Protein AF-A0A4R1QC92-F1 (afdb_monomer)

pLDDT: mean 86.97, std 10.54, range [57.84, 97.12]

Sequence (63 aa):
MLSNIGVPGLILILLIALVIFGPKKLPEIGRAFGETLREFKKSTKGLSDEVLEELDDKKEARK

Solvent-accessible surface area (backbone atoms only — not comparable to full-atom values): 3620 Å² total; per-residue (Å²): 122,73,80,78,42,56,70,69,47,52,51,52,52,48,51,54,48,33,71,76,64,34,78,66,47,58,60,50,52,49,49,57,51,47,5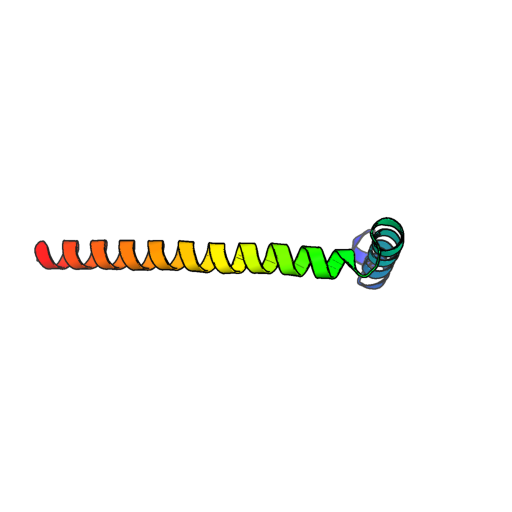3,51,51,51,50,51,51,50,55,53,48,53,55,50,53,53,53,51,51,58,54,50,56,59,50,60,80,74,107

Organism: NCBI:txid575256

Structure (mmCIF, N/CA/C/O backbone):
data_AF-A0A4R1QC92-F1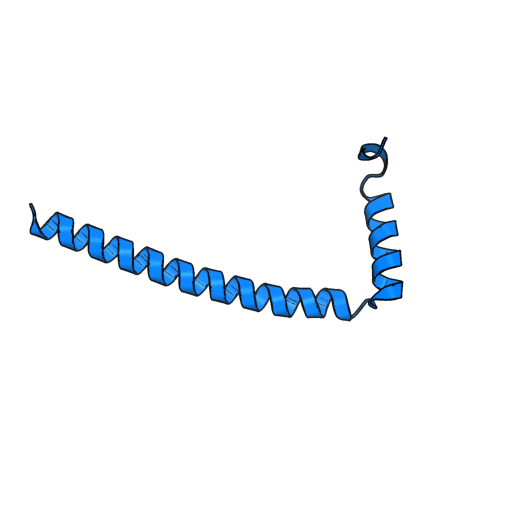
#
_entry.id   AF-A0A4R1QC92-F1
#
loop_
_atom_site.group_PDB
_atom_site.id
_atom_site.type_symbol
_atom_site.label_atom_id
_atom_site.label_alt_id
_atom_site.label_comp_id
_atom_site.label_asym_id
_atom_site.label_entity_id
_atom_site.label_seq_id
_atom_site.pdbx_PDB_ins_code
_atom_site.Cartn_x
_atom_site.Cartn_y
_atom_site.Cartn_z
_atom_site.occupancy
_atom_site.B_iso_or_equiv
_atom_site.auth_seq_id
_atom_site.auth_comp_id
_atom_site.auth_asym_id
_atom_site.auth_atom_id
_atom_site.pdbx_PDB_model_num
ATOM 1 N N . MET A 1 1 ? 27.813 8.013 2.972 1.00 57.84 1 MET A N 1
ATOM 2 C CA . MET A 1 1 ? 27.819 7.874 1.494 1.00 57.84 1 MET A CA 1
ATOM 3 C C . MET A 1 1 ? 26.440 7.514 0.933 1.00 57.84 1 MET A C 1
ATOM 5 O O . MET A 1 1 ? 26.071 8.100 -0.070 1.00 57.84 1 MET A O 1
ATOM 9 N N . LEU A 1 2 ? 25.641 6.656 1.587 1.00 60.56 2 LEU A N 1
ATOM 10 C CA . LEU A 1 2 ? 24.267 6.337 1.146 1.00 60.56 2 LEU A CA 1
ATOM 11 C C . LEU A 1 2 ? 23.237 7.457 1.402 1.00 60.56 2 LEU A C 1
ATOM 13 O O . LEU A 1 2 ? 22.308 7.616 0.623 1.00 60.56 2 LEU A O 1
ATOM 17 N N . SER A 1 3 ? 23.419 8.295 2.427 1.00 64.44 3 SER A N 1
ATOM 18 C CA . SER A 1 3 ? 22.479 9.394 2.725 1.00 64.44 3 SER A CA 1
ATOM 19 C C . SER A 1 3 ? 22.485 10.534 1.694 1.00 64.44 3 SER A C 1
ATOM 21 O O . SER A 1 3 ? 21.531 11.300 1.640 1.00 64.44 3 SER A O 1
ATOM 23 N N . ASN A 1 4 ? 23.517 10.623 0.841 1.00 64.50 4 ASN A N 1
ATOM 24 C CA . ASN A 1 4 ? 23.579 11.590 -0.267 1.00 64.50 4 ASN A CA 1
ATOM 25 C C . ASN A 1 4 ? 22.838 11.112 -1.524 1.00 64.50 4 ASN A C 1
ATOM 27 O O . ASN A 1 4 ? 22.718 11.862 -2.486 1.00 64.50 4 ASN A O 1
ATOM 31 N N . ILE A 1 5 ? 22.359 9.865 -1.535 1.00 68.62 5 ILE A N 1
ATOM 32 C CA . ILE A 1 5 ? 21.638 9.292 -2.675 1.00 68.62 5 ILE A CA 1
ATOM 33 C C . ILE A 1 5 ? 20.185 9.795 -2.722 1.00 68.62 5 ILE A C 1
ATOM 35 O O . ILE A 1 5 ? 19.591 9.833 -3.799 1.00 68.62 5 ILE A O 1
ATOM 39 N N . GLY A 1 6 ? 19.650 10.268 -1.590 1.00 84.00 6 GLY A N 1
ATOM 40 C CA . GLY A 1 6 ? 18.411 11.042 -1.500 1.00 84.00 6 GLY A CA 1
ATOM 41 C C . GLY A 1 6 ? 17.212 10.460 -2.261 1.00 84.00 6 GLY A C 1
ATOM 42 O O . GLY A 1 6 ? 17.138 9.275 -2.588 1.00 84.00 6 GLY A O 1
ATOM 43 N N . VAL A 1 7 ? 16.254 11.334 -2.566 1.00 91.00 7 VAL A N 1
ATOM 44 C CA . VAL A 1 7 ? 15.119 11.016 -3.448 1.00 91.00 7 VAL A CA 1
ATOM 45 C C . VAL A 1 7 ? 15.570 10.546 -4.849 1.00 91.00 7 VAL A C 1
ATOM 47 O O . VAL A 1 7 ? 14.975 9.592 -5.353 1.00 91.00 7 VAL A O 1
ATOM 50 N N . PRO A 1 8 ? 16.625 11.115 -5.479 1.00 90.12 8 PRO A N 1
ATOM 51 C CA . PRO A 1 8 ? 17.039 10.713 -6.826 1.00 90.12 8 PRO A CA 1
ATOM 52 C C . PRO A 1 8 ? 17.425 9.237 -6.969 1.00 90.12 8 PRO A C 1
ATOM 54 O O . PRO A 1 8 ? 17.024 8.592 -7.935 1.00 90.12 8 PRO A O 1
ATOM 57 N N . GLY A 1 9 ? 18.164 8.658 -6.020 1.00 90.75 9 GLY A N 1
ATOM 58 C CA . GLY A 1 9 ? 18.515 7.242 -6.130 1.00 90.75 9 GLY A CA 1
ATOM 59 C C . GLY A 1 9 ? 17.377 6.296 -5.772 1.00 90.75 9 GLY A C 1
ATOM 60 O O . GLY A 1 9 ? 17.323 5.194 -6.311 1.00 90.75 9 GLY A O 1
ATOM 61 N N . LEU A 1 10 ? 16.418 6.731 -4.949 1.00 91.56 10 LEU A N 1
ATOM 62 C CA . LEU A 1 10 ? 15.186 5.973 -4.724 1.00 91.56 10 LEU A CA 1
ATOM 63 C C . LEU A 1 10 ? 14.376 5.866 -6.029 1.00 91.56 10 LEU A C 1
ATOM 65 O O . LEU A 1 10 ? 13.886 4.788 -6.362 1.00 91.56 10 LEU A O 1
ATOM 69 N N . ILE A 1 11 ? 14.328 6.943 -6.825 1.00 92.94 11 ILE A N 1
ATOM 70 C CA . ILE A 1 11 ? 13.722 6.937 -8.168 1.00 92.94 11 ILE A CA 1
ATOM 71 C C . ILE A 1 11 ? 14.454 5.969 -9.108 1.00 92.94 11 ILE A C 1
ATOM 73 O O . ILE A 1 11 ? 13.798 5.229 -9.839 1.00 92.94 11 ILE A O 1
ATOM 77 N N . LEU A 1 12 ? 15.791 5.923 -9.079 1.00 93.44 12 LEU A N 1
ATOM 78 C CA . LEU A 1 12 ? 16.565 4.986 -9.903 1.00 93.44 12 LEU A CA 1
ATOM 79 C C . LEU A 1 12 ? 16.256 3.521 -9.555 1.00 93.44 12 LEU A C 1
ATOM 81 O O . LEU A 1 12 ? 16.042 2.704 -10.450 1.00 93.44 12 LEU A O 1
ATOM 85 N N . ILE A 1 13 ? 16.182 3.196 -8.262 1.00 93.00 13 ILE A N 1
ATOM 86 C CA . ILE A 1 13 ? 15.801 1.856 -7.795 1.00 93.00 13 ILE A CA 1
ATOM 87 C C . ILE A 1 13 ? 14.372 1.524 -8.239 1.00 93.00 13 ILE A C 1
ATOM 89 O O . ILE A 1 13 ? 14.129 0.430 -8.750 1.00 93.00 13 ILE A O 1
ATOM 93 N N . LEU A 1 14 ? 13.436 2.470 -8.099 1.00 93.31 14 LEU A N 1
ATOM 94 C CA . LEU A 1 14 ? 12.062 2.299 -8.569 1.00 93.31 14 LEU A CA 1
ATOM 95 C C . LEU A 1 14 ? 12.003 2.052 -10.074 1.00 93.31 14 LEU A C 1
ATOM 97 O O . LEU A 1 14 ? 11.276 1.163 -10.493 1.00 93.31 14 LEU A O 1
ATOM 101 N N . LEU A 1 15 ? 12.776 2.772 -10.886 1.00 95.06 15 LEU A N 1
ATOM 102 C CA . LEU A 1 15 ? 12.833 2.545 -12.331 1.00 95.06 15 LEU A CA 1
ATOM 103 C C . LEU A 1 15 ? 13.288 1.124 -12.670 1.00 95.06 15 LEU A C 1
ATOM 105 O O . LEU A 1 15 ? 12.639 0.456 -13.470 1.00 95.06 15 LEU A O 1
ATOM 109 N N . ILE A 1 16 ? 14.350 0.629 -12.030 1.00 95.56 16 ILE A N 1
ATOM 110 C CA . ILE A 1 16 ? 14.828 -0.746 -12.244 1.00 95.56 16 ILE A CA 1
ATOM 111 C C . ILE A 1 16 ? 13.758 -1.759 -11.814 1.00 95.56 16 ILE A C 1
ATOM 113 O O . ILE A 1 16 ? 13.452 -2.694 -12.555 1.00 95.56 16 ILE A O 1
ATOM 117 N N . ALA A 1 17 ? 13.132 -1.551 -10.654 1.00 94.38 17 ALA A N 1
ATOM 118 C CA . ALA A 1 17 ? 12.040 -2.397 -10.184 1.00 94.38 17 ALA A CA 1
ATOM 119 C C . ALA A 1 17 ? 10.842 -2.376 -11.151 1.00 94.38 17 ALA A C 1
ATOM 121 O O . ALA A 1 17 ? 10.262 -3.419 -11.436 1.00 94.38 17 ALA A O 1
ATOM 122 N N . LEU A 1 18 ? 10.497 -1.216 -11.711 1.00 94.69 18 LEU A N 1
ATOM 123 C CA . LEU A 1 18 ? 9.429 -1.061 -12.698 1.00 94.69 18 LEU A CA 1
ATOM 124 C C . LEU A 1 18 ? 9.752 -1.753 -14.025 1.00 94.69 18 LEU A C 1
ATOM 126 O O . LEU A 1 18 ? 8.829 -2.226 -14.677 1.00 94.69 18 LEU A O 1
ATOM 130 N N . VAL A 1 19 ? 11.019 -1.845 -14.428 1.00 95.38 19 VAL A N 1
ATOM 131 C CA . VAL A 1 19 ? 11.416 -2.602 -15.627 1.00 95.38 19 VAL A CA 1
ATOM 132 C C . VAL A 1 19 ? 11.256 -4.108 -15.401 1.00 95.38 19 VAL A C 1
ATOM 134 O O . VAL A 1 19 ? 10.759 -4.804 -16.281 1.00 95.38 19 VAL A O 1
ATOM 137 N N . ILE A 1 20 ? 11.623 -4.607 -14.218 1.00 95.19 20 ILE A N 1
ATOM 138 C CA . ILE A 1 20 ? 11.542 -6.039 -13.885 1.00 95.19 20 ILE A CA 1
ATOM 139 C C . ILE A 1 20 ? 10.094 -6.472 -13.622 1.00 95.19 20 ILE A C 1
ATOM 141 O O . ILE A 1 20 ? 9.622 -7.471 -14.160 1.00 95.19 20 ILE A O 1
ATOM 145 N N . PHE A 1 21 ? 9.378 -5.728 -12.779 1.00 93.19 21 PHE A N 1
ATOM 146 C CA . PHE A 1 21 ? 8.034 -6.082 -12.322 1.00 93.19 21 PHE A CA 1
ATOM 147 C C . PHE A 1 21 ? 6.924 -5.446 -13.171 1.00 93.19 21 PHE A C 1
ATOM 149 O O . PHE A 1 21 ? 5.811 -5.964 -13.224 1.00 93.19 21 PHE A O 1
ATOM 156 N N . GLY A 1 22 ? 7.194 -4.342 -13.864 1.00 92.69 22 GLY A N 1
ATOM 157 C CA . GLY A 1 22 ? 6.196 -3.579 -14.613 1.00 92.69 22 GLY A CA 1
ATOM 158 C C . GLY A 1 22 ? 5.447 -2.545 -13.752 1.00 92.69 22 GLY A C 1
ATOM 159 O O . GLY A 1 22 ? 5.146 -2.797 -12.581 1.00 92.69 22 GLY A O 1
ATOM 160 N N . PRO A 1 23 ? 5.037 -1.396 -14.329 1.00 92.06 23 PRO A N 1
ATOM 161 C CA . PRO A 1 23 ? 4.362 -0.317 -13.599 1.00 92.06 23 PRO A CA 1
ATOM 162 C C . PRO A 1 23 ? 2.968 -0.661 -13.086 1.00 92.06 23 PRO A C 1
ATOM 164 O O . PRO A 1 23 ? 2.472 0.003 -12.182 1.00 92.06 23 PRO A O 1
ATOM 167 N N . LYS A 1 24 ? 2.332 -1.699 -13.636 1.00 93.06 24 LYS A N 1
ATOM 168 C CA . LYS A 1 24 ? 0.999 -2.136 -13.205 1.00 93.06 24 LYS A CA 1
ATOM 169 C C . LYS A 1 24 ? 1.035 -3.022 -11.956 1.00 93.06 24 LYS A C 1
ATOM 171 O O . LYS A 1 24 ? 0.101 -2.956 -11.164 1.00 93.06 24 LYS A O 1
ATOM 176 N N . LYS A 1 25 ? 2.116 -3.787 -11.741 1.00 91.44 25 LYS A N 1
ATOM 177 C CA . LYS A 1 25 ? 2.201 -4.749 -10.629 1.00 91.44 25 LYS A CA 1
ATOM 178 C C . LYS A 1 25 ? 2.375 -4.080 -9.269 1.00 91.44 25 LYS A C 1
ATOM 180 O O . LYS A 1 25 ? 1.801 -4.540 -8.292 1.00 91.44 25 LYS A O 1
ATOM 185 N N . LEU A 1 26 ? 3.134 -2.985 -9.192 1.00 90.75 26 LEU A N 1
ATOM 186 C CA . LEU A 1 26 ? 3.357 -2.274 -7.926 1.00 90.75 26 LEU A CA 1
ATOM 187 C C . LEU A 1 26 ? 2.045 -1.731 -7.309 1.00 90.75 26 LEU A C 1
ATOM 189 O O . LEU A 1 26 ? 1.782 -2.027 -6.142 1.00 90.75 26 LEU A O 1
ATOM 193 N N . PRO A 1 27 ? 1.178 -1.014 -8.056 1.00 91.00 27 PRO A N 1
ATOM 194 C CA . PRO A 1 27 ? -0.136 -0.601 -7.560 1.00 91.00 27 PRO A CA 1
ATOM 195 C C . PRO A 1 27 ? -1.070 -1.769 -7.232 1.00 91.00 27 PRO A C 1
ATOM 197 O O . PRO A 1 27 ? -1.832 -1.688 -6.275 1.00 91.00 27 PRO A O 1
ATOM 200 N N . GLU A 1 28 ? -1.027 -2.846 -8.017 1.00 94.44 28 GLU A N 1
ATOM 201 C CA . GLU A 1 28 ? -1.853 -4.041 -7.814 1.00 94.44 28 GLU A CA 1
ATOM 202 C C . GLU A 1 28 ? -1.513 -4.744 -6.490 1.00 94.44 28 GLU A C 1
ATOM 204 O O . GLU A 1 28 ? -2.403 -4.979 -5.672 1.00 94.44 28 GLU A O 1
ATOM 209 N N . ILE A 1 29 ? -0.220 -4.964 -6.222 1.00 93.50 29 ILE A N 1
ATOM 210 C CA . ILE A 1 29 ? 0.272 -5.512 -4.949 1.00 93.50 29 ILE A CA 1
ATOM 211 C C . ILE A 1 29 ? -0.086 -4.577 -3.790 1.00 93.50 29 ILE A C 1
ATOM 213 O O . ILE A 1 29 ? -0.562 -5.036 -2.754 1.00 93.50 29 ILE A O 1
ATOM 217 N N . GLY A 1 30 ? 0.091 -3.263 -3.963 1.00 94.81 30 GLY A N 1
ATOM 218 C CA . GLY A 1 30 ? -0.264 -2.275 -2.944 1.00 94.81 30 GLY A CA 1
ATOM 219 C C . GLY A 1 30 ? -1.755 -2.280 -2.593 1.00 94.81 30 GLY A C 1
ATOM 220 O O . GLY A 1 30 ? -2.101 -2.159 -1.420 1.00 94.81 30 GLY A O 1
ATOM 221 N N . ARG A 1 31 ? -2.639 -2.467 -3.581 1.00 95.94 31 ARG A N 1
ATOM 222 C CA . ARG A 1 31 ? -4.088 -2.598 -3.359 1.00 95.94 31 ARG A CA 1
ATOM 223 C C . ARG A 1 31 ? -4.425 -3.870 -2.587 1.00 95.94 31 ARG A C 1
ATOM 225 O O . ARG A 1 31 ? -5.072 -3.770 -1.552 1.00 95.94 31 ARG A O 1
ATOM 232 N N . ALA A 1 32 ? -3.926 -5.025 -3.025 1.00 96.19 32 ALA A N 1
ATOM 233 C CA . ALA A 1 32 ? -4.177 -6.304 -2.354 1.00 96.19 32 ALA A CA 1
ATOM 234 C C . ALA A 1 32 ? -3.648 -6.317 -0.905 1.00 96.19 32 ALA A C 1
ATOM 236 O O . ALA A 1 32 ? -4.331 -6.738 0.032 1.00 96.19 32 ALA A O 1
ATOM 237 N N . PHE A 1 33 ? -2.438 -5.793 -0.699 1.00 96.81 33 PHE A N 1
ATOM 238 C CA . PHE A 1 33 ? -1.852 -5.656 0.630 1.00 96.81 33 PHE A CA 1
ATOM 239 C C . PHE A 1 33 ? -2.610 -4.636 1.489 1.00 96.81 33 PHE A C 1
ATOM 241 O O . PHE A 1 33 ? -2.851 -4.875 2.669 1.00 96.81 33 PHE A O 1
ATOM 248 N N . GLY A 1 34 ? -3.039 -3.518 0.899 1.00 96.19 34 GLY A N 1
ATOM 249 C CA . GLY A 1 34 ? -3.830 -2.494 1.578 1.00 96.19 34 GLY A CA 1
ATOM 250 C C . GLY A 1 34 ? -5.198 -3.000 2.036 1.00 96.19 34 GLY A C 1
ATOM 251 O O . GLY A 1 34 ? -5.613 -2.700 3.153 1.00 96.19 34 GLY A O 1
ATOM 252 N N . GLU A 1 35 ? -5.877 -3.803 1.218 1.00 96.94 35 GLU A N 1
ATOM 253 C CA . GLU A 1 35 ? -7.122 -4.478 1.599 1.00 96.94 35 GLU A CA 1
ATOM 254 C C . GLU A 1 35 ? -6.895 -5.453 2.758 1.00 96.94 35 GLU A C 1
ATOM 256 O O . GLU A 1 35 ? -7.628 -5.409 3.746 1.00 96.94 35 GLU A O 1
ATOM 261 N N . THR A 1 36 ? -5.817 -6.240 2.698 1.00 96.50 36 THR A N 1
ATOM 262 C CA . THR A 1 36 ? -5.43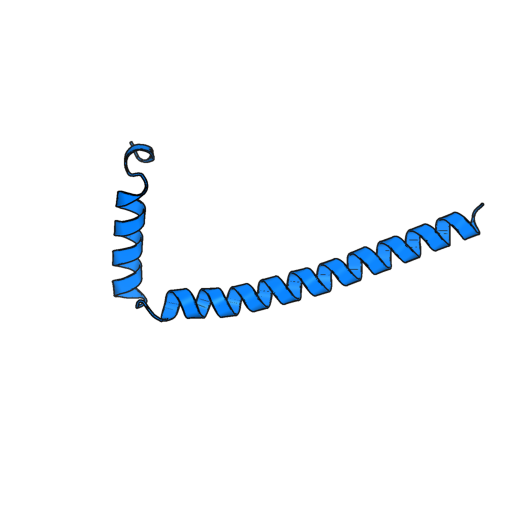0 -7.157 3.783 1.00 96.50 36 THR A CA 1
ATOM 263 C C . THR A 1 36 ? -5.166 -6.404 5.090 1.00 96.50 36 THR A C 1
ATOM 265 O O . THR A 1 36 ? -5.705 -6.762 6.135 1.00 96.50 36 THR A O 1
ATOM 268 N N . LEU A 1 37 ? -4.382 -5.321 5.047 1.00 97.12 37 LEU A N 1
ATOM 269 C CA . LEU A 1 37 ? -4.107 -4.483 6.217 1.00 97.12 37 LEU A CA 1
ATOM 270 C C . LEU A 1 37 ? -5.367 -3.805 6.763 1.00 97.12 37 LEU A C 1
ATOM 272 O O . LEU A 1 37 ? -5.510 -3.654 7.977 1.00 97.12 37 LEU A O 1
ATOM 276 N N . ARG A 1 38 ? -6.278 -3.379 5.883 1.00 96.00 38 ARG A N 1
ATOM 277 C CA . ARG A 1 38 ? -7.547 -2.761 6.278 1.00 96.00 38 ARG A CA 1
ATOM 278 C C . ARG A 1 38 ? -8.417 -3.749 7.044 1.00 96.00 38 ARG A C 1
ATOM 280 O O . ARG A 1 38 ? -8.940 -3.380 8.096 1.00 96.00 38 ARG A O 1
ATOM 287 N N . GLU A 1 39 ? -8.549 -4.971 6.537 1.00 95.69 39 GLU A N 1
ATOM 288 C CA . GLU A 1 39 ? -9.331 -6.013 7.201 1.00 95.69 39 GLU A CA 1
ATOM 289 C C . GLU A 1 39 ? -8.668 -6.427 8.518 1.00 95.69 39 GLU A C 1
ATOM 291 O O . GLU A 1 39 ? -9.318 -6.423 9.559 1.00 95.69 39 GLU A O 1
ATOM 296 N N . PHE A 1 40 ? -7.344 -6.619 8.522 1.00 95.94 40 PHE A N 1
ATOM 297 C CA . PHE A 1 40 ? -6.578 -6.914 9.736 1.00 95.94 40 PHE A CA 1
ATOM 298 C C . PHE A 1 4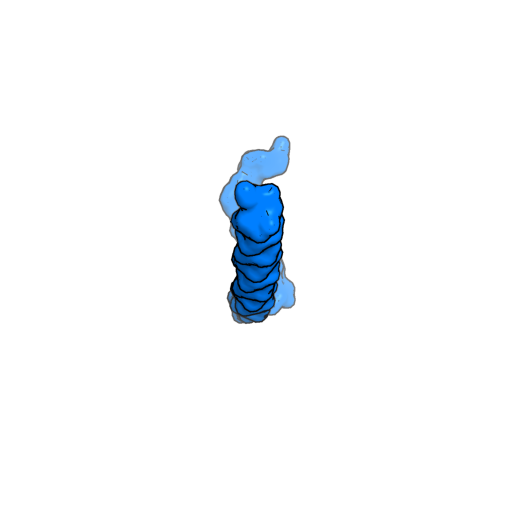0 ? -6.758 -5.844 10.824 1.00 95.94 40 PHE A C 1
ATOM 300 O O . PHE A 1 40 ? -6.973 -6.16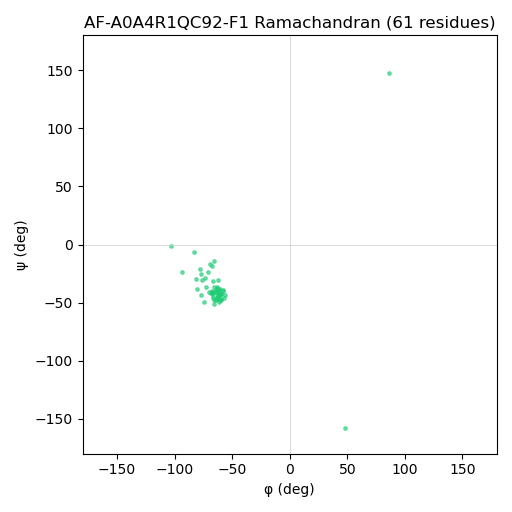7 11.996 1.00 95.94 40 PHE A O 1
ATOM 307 N N . LYS A 1 41 ? -6.727 -4.557 10.448 1.00 94.31 41 LYS A N 1
ATOM 308 C CA . LYS A 1 41 ? -6.975 -3.441 11.372 1.00 94.31 41 LYS A CA 1
ATOM 309 C C . LYS A 1 41 ? -8.397 -3.485 11.931 1.00 94.31 41 LYS A C 1
ATOM 311 O O . LYS A 1 41 ? -8.589 -3.209 13.112 1.00 94.31 41 LYS A O 1
ATOM 316 N N . LYS A 1 42 ? -9.388 -3.804 11.096 1.00 93.56 42 LYS A N 1
ATOM 317 C CA . LYS A 1 42 ? -10.795 -3.887 11.501 1.00 93.56 42 LYS A CA 1
ATOM 318 C C . LYS A 1 42 ? -11.019 -5.029 12.493 1.00 93.56 42 LYS A C 1
ATOM 320 O O . LYS A 1 42 ? -11.611 -4.788 13.540 1.00 93.56 42 LYS A O 1
ATOM 325 N N . SER A 1 43 ? -10.493 -6.219 12.207 1.00 92.44 43 SER A N 1
ATOM 326 C CA . SER A 1 43 ? -10.577 -7.380 13.102 1.00 92.44 43 SER A CA 1
ATOM 327 C C . SER A 1 43 ? -9.861 -7.127 14.428 1.00 92.44 43 SER A C 1
ATOM 329 O O . SER A 1 43 ? -10.433 -7.359 15.486 1.00 92.44 43 SER A O 1
ATOM 331 N N . THR A 1 44 ? -8.644 -6.575 14.385 1.00 93.25 44 THR A N 1
ATOM 332 C CA . THR A 1 44 ? -7.882 -6.242 15.601 1.00 93.25 44 THR A CA 1
ATOM 333 C C . THR A 1 44 ? -8.602 -5.199 16.456 1.00 93.25 44 THR A C 1
ATOM 335 O O . THR A 1 44 ? -8.605 -5.305 17.681 1.00 93.25 44 THR A O 1
ATOM 338 N N . LYS A 1 45 ? -9.237 -4.197 15.831 1.00 91.00 45 LYS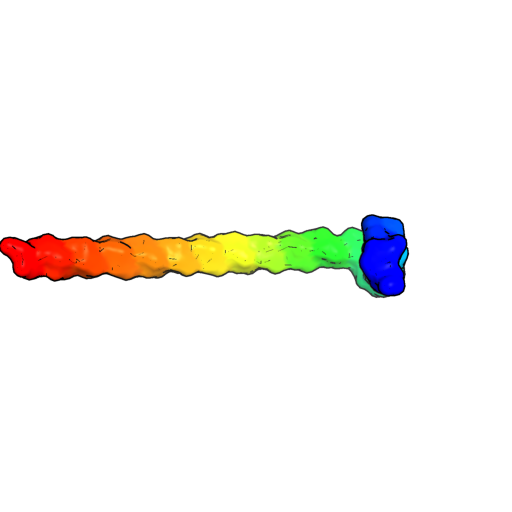 A N 1
ATOM 339 C CA . LYS A 1 45 ? -10.001 -3.183 16.564 1.00 91.00 45 LYS A CA 1
ATOM 340 C C . LYS A 1 45 ? -11.239 -3.782 17.237 1.00 91.00 45 LYS A C 1
ATOM 342 O O . LYS A 1 45 ? -11.429 -3.529 18.416 1.00 91.00 45 LYS A O 1
ATOM 347 N N . GLY A 1 46 ? -12.014 -4.605 16.526 1.00 86.88 46 GLY A N 1
ATOM 348 C CA . GLY A 1 46 ? -13.185 -5.276 17.105 1.00 86.88 46 GLY A CA 1
ATOM 349 C C . GLY A 1 46 ? -12.829 -6.120 18.331 1.00 86.88 46 GLY A C 1
ATOM 350 O O . GLY A 1 46 ? -13.450 -5.963 19.370 1.00 86.88 46 GLY A O 1
ATOM 351 N N . LEU A 1 47 ? -11.754 -6.912 18.245 1.00 87.00 47 LEU A N 1
ATOM 352 C CA . LEU A 1 47 ? -11.239 -7.694 19.377 1.00 87.00 47 LEU A CA 1
ATOM 353 C C . LEU A 1 47 ? -10.782 -6.818 20.553 1.00 87.00 47 LEU A C 1
ATOM 355 O O . LEU A 1 47 ? -10.956 -7.188 21.707 1.00 87.00 47 LEU A O 1
ATOM 359 N N . SER A 1 48 ? -10.163 -5.668 20.269 1.00 84.88 48 SER A N 1
ATOM 360 C CA . SER A 1 48 ? -9.706 -4.751 21.322 1.00 84.88 48 SER A CA 1
ATOM 361 C C . SER A 1 48 ? -10.882 -4.102 22.047 1.00 84.88 48 SER A C 1
ATOM 363 O O . SER A 1 48 ? -10.845 -3.988 23.266 1.00 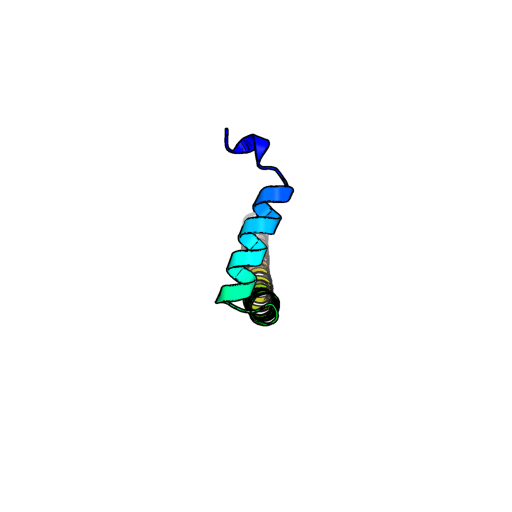84.88 48 SER A O 1
ATOM 365 N N . ASP A 1 49 ? -11.905 -3.688 21.300 1.00 86.56 49 ASP A N 1
ATOM 366 C CA . ASP A 1 49 ? -13.102 -3.050 21.847 1.00 86.56 49 ASP A CA 1
ATOM 367 C C . ASP A 1 49 ? -13.912 -4.059 22.696 1.00 86.56 49 ASP A C 1
ATOM 369 O O . ASP A 1 49 ? -14.310 -3.729 23.808 1.00 86.56 49 ASP A O 1
ATOM 373 N N . GLU A 1 50 ? -14.041 -5.313 22.244 1.00 81.75 50 GLU A N 1
ATOM 374 C CA . GLU A 1 50 ? -14.738 -6.399 22.960 1.00 81.75 50 GLU A CA 1
ATOM 375 C C . GLU A 1 50 ? -14.019 -6.791 24.269 1.00 81.75 50 GLU A C 1
ATOM 377 O O . GLU A 1 50 ? -14.642 -6.940 25.318 1.00 81.75 50 GLU A O 1
ATOM 382 N N . VAL A 1 51 ? -12.680 -6.860 24.250 1.00 83.19 51 VAL A N 1
ATOM 383 C CA . VAL A 1 51 ? -11.872 -7.077 25.465 1.00 83.19 51 VAL A CA 1
ATOM 384 C C . VAL A 1 51 ? -11.975 -5.892 26.429 1.00 83.19 51 VAL A C 1
ATOM 386 O O . VAL A 1 51 ? -11.953 -6.086 27.643 1.00 83.19 51 VAL A O 1
ATOM 389 N N . LEU A 1 52 ? -12.057 -4.658 25.925 1.00 81.75 52 LEU A N 1
ATOM 390 C CA . LEU A 1 52 ? -12.204 -3.475 26.774 1.00 81.75 52 LEU A CA 1
ATOM 391 C C . LEU A 1 52 ? -13.576 -3.426 27.458 1.00 81.75 52 LEU A C 1
ATOM 393 O O . LEU A 1 52 ? -13.612 -3.132 28.652 1.00 81.75 52 LEU A O 1
ATOM 397 N N . GLU A 1 53 ? -14.661 -3.758 26.751 1.00 81.25 53 GLU A N 1
ATOM 398 C CA . GLU A 1 53 ? -16.008 -3.882 27.335 1.00 81.25 53 G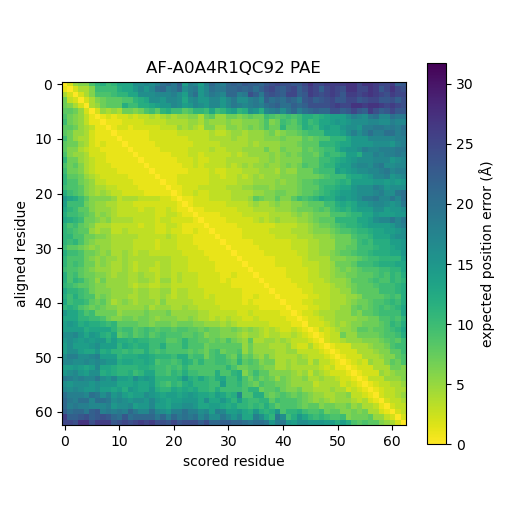LU A CA 1
ATOM 399 C C . GLU A 1 53 ? -16.052 -4.967 28.420 1.00 81.25 53 GLU A C 1
ATOM 401 O O . GLU A 1 53 ? -16.471 -4.699 29.545 1.00 81.25 53 GLU A O 1
ATOM 406 N N . GLU A 1 54 ? -15.508 -6.158 28.147 1.00 80.06 54 GLU A N 1
ATOM 407 C CA . GLU A 1 54 ? -15.508 -7.267 29.112 1.00 80.06 54 GLU A CA 1
ATOM 408 C C . GLU A 1 54 ? -14.715 -6.933 30.396 1.00 80.06 54 GLU A C 1
ATOM 410 O O . GLU A 1 54 ? -15.032 -7.399 31.496 1.00 80.06 54 GLU A O 1
ATOM 415 N N . LEU A 1 55 ? -13.678 -6.095 30.289 1.00 81.44 55 LEU A N 1
ATOM 416 C CA . LEU A 1 55 ? -12.899 -5.622 31.436 1.00 81.44 55 LEU A CA 1
ATOM 417 C C . LEU A 1 55 ? -13.616 -4.544 32.260 1.00 81.44 55 LEU A C 1
ATOM 419 O O . LEU A 1 55 ? -13.363 -4.471 33.469 1.00 81.44 55 LEU A O 1
ATOM 423 N N . ASP A 1 56 ? -14.457 -3.712 31.645 1.00 79.19 56 ASP A N 1
ATOM 424 C CA . ASP A 1 56 ? -15.224 -2.674 32.345 1.00 79.19 56 ASP A CA 1
ATOM 425 C C . ASP A 1 56 ? -16.431 -3.280 33.078 1.00 79.19 56 ASP A C 1
ATOM 427 O O . ASP A 1 56 ? -16.587 -3.047 34.281 1.00 79.19 56 ASP A O 1
ATOM 431 N N . ASP A 1 57 ? -17.163 -4.198 32.437 1.00 78.06 57 ASP A N 1
ATOM 432 C CA . ASP A 1 57 ? -18.269 -4.948 33.058 1.00 78.06 57 ASP A CA 1
ATOM 433 C C . ASP A 1 57 ? -17.799 -5.731 34.296 1.00 78.06 57 ASP A C 1
ATOM 435 O O . ASP A 1 57 ? -18.440 -5.760 35.354 1.00 78.06 57 ASP A O 1
ATOM 439 N N . LYS A 1 58 ? -16.606 -6.335 34.212 1.00 77.62 58 LYS A N 1
ATOM 440 C CA . LYS A 1 58 ? -16.008 -7.087 35.324 1.00 77.62 58 LYS A CA 1
ATOM 441 C C . LYS A 1 58 ? -15.528 -6.190 36.471 1.00 77.62 58 LYS A C 1
ATOM 443 O O . LYS A 1 58 ? -15.389 -6.669 37.601 1.00 77.62 58 LYS A O 1
ATOM 448 N N . LYS A 1 59 ? -15.240 -4.911 36.209 1.00 75.81 59 LYS A N 1
ATOM 449 C CA . LYS A 1 59 ? -14.890 -3.924 37.244 1.00 75.81 59 LYS A CA 1
ATOM 450 C C . LYS A 1 59 ? -16.127 -3.372 37.941 1.00 75.81 59 LYS A C 1
ATOM 452 O O . LYS A 1 59 ? -16.064 -3.193 39.156 1.00 75.81 59 LYS A O 1
ATOM 457 N N . GLU A 1 60 ? -17.223 -3.146 37.219 1.00 73.19 60 GLU A N 1
ATOM 458 C CA . GLU A 1 60 ? -18.498 -2.729 37.815 1.00 73.19 60 GLU A CA 1
ATOM 459 C C . GLU A 1 60 ? -19.106 -3.823 38.694 1.00 73.19 60 GLU A C 1
ATOM 461 O O . GLU A 1 60 ? -19.504 -3.538 39.818 1.00 73.19 60 GLU A O 1
ATOM 466 N N . ALA A 1 61 ? -19.066 -5.091 38.271 1.00 71.06 61 ALA A N 1
ATOM 467 C CA . ALA A 1 61 ? -19.589 -6.208 39.066 1.00 71.06 61 ALA A CA 1
ATOM 468 C C . ALA A 1 61 ? -18.823 -6.475 40.383 1.00 71.06 61 ALA A C 1
ATOM 470 O O . ALA A 1 61 ? -19.287 -7.238 41.232 1.00 71.06 61 ALA A O 1
ATOM 471 N N . ARG A 1 62 ? -17.626 -5.895 40.550 1.00 70.00 62 ARG A N 1
ATOM 472 C CA . ARG A 1 62 ? -16.768 -6.068 41.736 1.00 70.00 62 ARG A CA 1
ATOM 473 C C . ARG A 1 62 ? -16.810 -4.864 42.690 1.00 70.00 62 ARG A C 1
ATOM 475 O O . ARG A 1 62 ? -16.112 -4.896 43.706 1.00 70.00 62 ARG A O 1
ATOM 482 N N . LYS A 1 63 ? -17.557 -3.813 42.353 1.00 58.44 63 LYS A N 1
ATOM 483 C CA . LYS A 1 63 ? -17.676 -2.576 43.131 1.00 58.44 63 LYS A CA 1
ATOM 484 C C . LYS A 1 63 ? -19.003 -2.533 43.881 1.00 58.44 63 LYS A C 1
ATOM 486 O O . LYS A 1 63 ? -18.985 -1.987 45.005 1.00 58.44 63 LYS A O 1
#

Radius of gyration: 22.31 Å; Cα contacts (8 Å, |Δi|>4): 5; chains: 1; bounding box: 47×19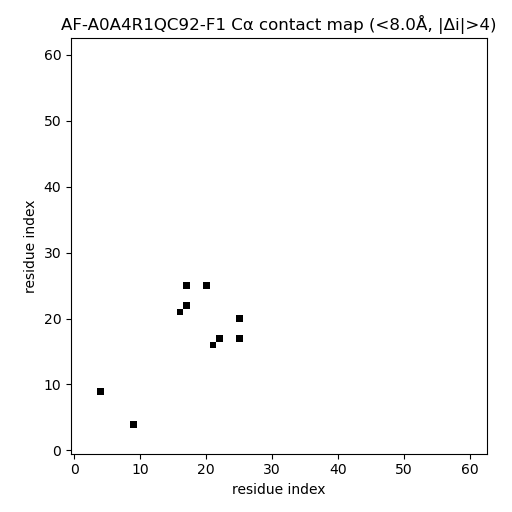×59 Å

Secondary structure (DSSP, 8-state):
-GGGSHHHHHHHHHHHHHHHH-TTHHHHHHHHHHHHHHHHHHHHHHHHHHHHHHHHHHHHTT-

Foldseek 3Di:
DVVVCPPVVVVVVVVVVCVVQNPVVVVVVVVVVVVVVVVVVVVVVVVVVVVVVVVVVVVVVVD

Mean predicted aligned error: 8.17 Å

InterPro domains:
  IPR003369 Sec-independent protein translocase protein TatA/B/E [PF02416] (4-50)
  IPR006312 Sec-independent protein translocase protein TatA/E [MF_00236] (2-60)
  IPR006312 Sec-independent protein translocase protein TatA/E [TIGR01411] (5-50)